Protein AF-A0A7W5XNH1-F1 (afdb_monomer_lite)

Foldseek 3Di:
DQVVVQVVHKDALVRSCVVPVPDDSVRSVVVLVVCVVVQQWDFDDDPPTTIIHGHPQFPPCAVVVVVVVPAPTPVRVVVVVVVVVVVVVVVVVVVVVVVVCVVPVDDDDDDDPVVVVVVVVD

Structure (mmCIF, N/CA/C/O backbone):
data_AF-A0A7W5XNH1-F1
#
_entry.id   AF-A0A7W5XNH1-F1
#
loop_
_atom_site.group_PDB
_atom_site.id
_atom_site.type_symbol
_atom_site.label_atom_id
_atom_site.label_alt_id
_atom_site.label_comp_id
_atom_site.label_asym_id
_atom_site.label_entity_id
_atom_site.label_seq_id
_atom_site.pdbx_PDB_ins_code
_atom_site.Cartn_x
_atom_site.Cartn_y
_atom_site.Cartn_z
_atom_site.occupancy
_atom_site.B_iso_or_equiv
_atom_site.auth_seq_id
_atom_site.auth_comp_id
_atom_site.auth_asym_id
_atom_site.auth_atom_id
_atom_site.pdbx_PDB_model_num
ATOM 1 N N . MET A 1 1 ? 2.381 -4.149 5.461 1.00 60.72 1 MET A N 1
ATOM 2 C CA . MET A 1 1 ? 1.172 -3.350 5.167 1.00 60.72 1 MET A CA 1
ATOM 3 C C . MET A 1 1 ? 0.536 -2.843 6.456 1.00 60.72 1 MET A C 1
ATOM 5 O O . MET A 1 1 ? 0.616 -3.530 7.469 1.00 60.72 1 MET A O 1
ATOM 9 N N . ILE A 1 2 ? -0.031 -1.631 6.419 1.00 64.81 2 ILE A N 1
ATOM 10 C CA . ILE A 1 2 ? -0.471 -0.826 7.584 1.00 64.81 2 ILE A CA 1
ATOM 11 C C . ILE A 1 2 ? -1.692 -1.457 8.264 1.00 64.81 2 ILE A C 1
ATOM 13 O O . ILE A 1 2 ? -1.749 -1.545 9.488 1.00 64.81 2 ILE A O 1
ATOM 17 N N . LEU A 1 3 ? -2.622 -1.983 7.465 1.00 61.69 3 LEU A N 1
ATOM 18 C CA . LEU A 1 3 ? -3.911 -2.509 7.918 1.00 61.69 3 LEU A CA 1
ATOM 19 C C . LEU A 1 3 ? -3.784 -3.782 8.762 1.00 61.69 3 LEU A C 1
ATOM 21 O O . LEU A 1 3 ? -4.451 -3.901 9.785 1.00 61.69 3 LEU A O 1
ATOM 25 N N . ARG A 1 4 ? -2.857 -4.690 8.421 1.00 64.62 4 ARG A N 1
ATOM 26 C CA . ARG A 1 4 ? -2.545 -5.872 9.253 1.00 64.62 4 ARG A CA 1
ATOM 27 C C . ARG A 1 4 ? -2.069 -5.486 10.660 1.00 64.62 4 ARG A C 1
ATOM 29 O O . ARG A 1 4 ? -2.284 -6.225 11.614 1.00 64.62 4 ARG A O 1
ATOM 36 N N . GLY A 1 5 ? -1.409 -4.337 10.803 1.00 64.69 5 GLY A N 1
ATOM 37 C CA . GLY A 1 5 ? -1.010 -3.824 12.114 1.00 64.69 5 GLY A CA 1
ATOM 38 C C . GLY A 1 5 ? -2.204 -3.376 12.960 1.00 64.69 5 GLY A C 1
ATOM 39 O O . GLY A 1 5 ? -2.163 -3.520 14.181 1.00 64.69 5 GLY A O 1
ATOM 40 N N . LEU A 1 6 ? -3.260 -2.881 12.307 1.00 72.75 6 LEU A N 1
ATOM 41 C CA . LEU A 1 6 ? -4.462 -2.328 12.933 1.00 72.75 6 LEU A CA 1
ATOM 42 C C . LEU A 1 6 ? -5.519 -3.387 13.275 1.00 72.75 6 LEU A C 1
ATOM 44 O O . LEU A 1 6 ? -6.322 -3.170 14.176 1.00 72.75 6 LEU A O 1
ATOM 48 N N . THR A 1 7 ? -5.491 -4.565 12.637 1.00 68.25 7 THR A N 1
ATOM 49 C CA . THR A 1 7 ? -6.385 -5.687 12.995 1.00 68.25 7 THR A CA 1
ATOM 50 C C . THR A 1 7 ? -6.128 -6.249 14.395 1.00 68.25 7 THR A C 1
ATOM 52 O O . THR A 1 7 ? -6.991 -6.916 14.950 1.00 68.25 7 THR A O 1
ATOM 55 N N . VAL A 1 8 ? -4.939 -6.005 14.958 1.00 73.19 8 VAL A N 1
ATOM 56 C CA . VAL A 1 8 ? -4.551 -6.436 16.316 1.00 73.19 8 VAL A CA 1
ATOM 57 C C . VAL A 1 8 ? -4.920 -5.375 17.369 1.00 73.19 8 VAL A C 1
ATOM 59 O O . VAL A 1 8 ? -4.831 -5.633 18.565 1.00 73.19 8 VAL A O 1
ATOM 62 N N . GLY A 1 9 ? -5.345 -4.183 16.938 1.00 78.56 9 GLY A N 1
ATOM 63 C CA . GLY A 1 9 ? -5.738 -3.069 17.797 1.00 78.56 9 GLY A CA 1
ATOM 64 C C . GLY A 1 9 ? -5.134 -1.733 17.351 1.00 78.56 9 GLY A C 1
ATOM 65 O O . GLY A 1 9 ? -4.370 -1.693 16.381 1.00 78.56 9 GLY A O 1
ATOM 66 N N . PRO A 1 10 ? -5.450 -0.634 18.059 1.00 86.38 10 PRO A N 1
ATOM 67 C CA . PRO A 1 10 ? -4.958 0.694 17.717 1.00 86.38 10 PRO A CA 1
ATOM 68 C C . PRO A 1 10 ? -3.424 0.758 17.692 1.00 86.38 10 PRO A C 1
ATOM 70 O O . PRO A 1 10 ? -2.750 0.164 18.538 1.00 86.38 10 PRO A O 1
ATOM 73 N N . LYS A 1 11 ? -2.854 1.492 16.730 1.00 90.19 11 LYS A N 1
ATOM 74 C CA . LYS A 1 11 ? -1.400 1.678 16.598 1.00 90.19 11 LYS A CA 1
ATOM 75 C C . LYS A 1 11 ? -1.027 3.138 16.441 1.00 90.19 11 LYS A C 1
ATOM 77 O O . LYS A 1 11 ? -1.669 3.891 15.713 1.00 90.19 11 LYS A O 1
ATOM 82 N N . ARG A 1 12 ? 0.083 3.533 17.060 1.00 91.75 12 ARG A N 1
ATOM 83 C CA . ARG A 1 12 ? 0.711 4.835 16.809 1.00 91.75 12 ARG A CA 1
ATOM 84 C C . ARG A 1 12 ? 1.422 4.829 15.461 1.00 91.75 12 ARG A C 1
ATOM 86 O O . ARG A 1 12 ? 1.909 3.793 15.007 1.00 91.75 12 ARG A O 1
ATOM 93 N N . PHE A 1 13 ? 1.615 6.015 14.886 1.00 87.75 13 PHE A N 1
ATOM 94 C CA . PHE A 1 13 ? 2.374 6.192 13.640 1.00 87.75 13 PHE A CA 1
ATOM 95 C C . PHE A 1 13 ? 3.742 5.488 13.670 1.00 87.75 13 PHE A C 1
ATOM 97 O O . PHE A 1 13 ? 4.108 4.765 12.747 1.00 87.75 13 PHE A O 1
ATOM 104 N N . ASN A 1 14 ? 4.487 5.641 14.768 1.00 86.06 14 ASN A N 1
ATOM 105 C CA . ASN A 1 14 ? 5.810 5.034 14.905 1.00 86.06 14 ASN A CA 1
ATOM 106 C C . ASN A 1 14 ? 5.775 3.504 15.021 1.00 86.06 14 ASN A C 1
ATOM 108 O O . ASN A 1 14 ? 6.738 2.852 14.625 1.00 86.06 14 ASN A O 1
ATOM 112 N N . GLU A 1 15 ? 4.695 2.923 15.544 1.00 86.75 15 GLU A N 1
ATOM 113 C CA . GLU A 1 15 ? 4.520 1.467 15.580 1.00 86.75 15 GLU A CA 1
ATOM 114 C C . GLU A 1 15 ? 4.191 0.927 14.186 1.00 86.75 15 GLU A C 1
ATOM 116 O O . GLU A 1 15 ? 4.779 -0.065 13.760 1.00 86.75 15 GLU A O 1
ATOM 121 N N . LEU A 1 16 ? 3.332 1.632 13.442 1.00 84.12 16 LEU A N 1
ATOM 122 C CA . LEU A 1 16 ? 3.027 1.316 12.044 1.00 84.12 16 LEU A CA 1
ATOM 123 C C . LEU A 1 16 ? 4.281 1.399 11.166 1.00 84.12 16 LEU A C 1
ATOM 125 O O . LEU A 1 16 ? 4.550 0.489 10.387 1.00 84.12 16 LEU A O 1
ATOM 129 N N . ARG A 1 17 ? 5.099 2.441 11.356 1.00 82.12 17 ARG A N 1
ATOM 130 C CA . ARG A 1 17 ? 6.375 2.621 10.650 1.00 82.12 17 ARG A CA 1
ATOM 131 C C . ARG A 1 17 ? 7.363 1.491 10.935 1.00 82.12 17 ARG A C 1
ATOM 133 O O . ARG A 1 17 ? 8.008 0.996 10.019 1.00 82.12 17 ARG A O 1
ATOM 140 N N . LYS A 1 18 ? 7.480 1.060 12.196 1.00 81.38 18 LYS A N 1
ATOM 141 C CA . LYS A 1 18 ? 8.358 -0.063 12.574 1.00 81.38 18 LYS A CA 1
ATOM 142 C C . LYS A 1 18 ? 7.933 -1.379 11.921 1.00 81.38 18 LYS A C 1
ATOM 144 O O . LYS A 1 18 ? 8.794 -2.183 11.587 1.00 81.38 18 LYS A O 1
ATOM 149 N N . GLY A 1 19 ? 6.632 -1.584 11.718 1.00 72.69 19 GLY A N 1
ATOM 150 C CA . GLY A 1 19 ? 6.105 -2.757 11.019 1.00 72.69 19 GLY A CA 1
ATOM 151 C C . GLY A 1 19 ? 6.311 -2.737 9.501 1.00 72.69 19 GLY A C 1
ATOM 152 O O . GLY A 1 19 ? 6.040 -3.745 8.848 1.00 72.69 19 GLY A O 1
ATOM 153 N N . ILE A 1 20 ? 6.744 -1.607 8.925 1.00 72.25 20 ILE A N 1
ATOM 154 C CA . ILE A 1 20 ? 6.919 -1.431 7.477 1.00 72.25 20 ILE A CA 1
ATOM 155 C C . ILE A 1 20 ? 8.126 -0.519 7.182 1.00 72.25 20 ILE A C 1
ATOM 157 O O . ILE A 1 20 ? 7.968 0.596 6.681 1.00 72.25 20 ILE A O 1
ATOM 161 N N . PRO A 1 21 ? 9.353 -0.970 7.490 1.00 68.88 21 PRO A N 1
ATOM 162 C CA . PRO A 1 21 ? 10.545 -0.127 7.406 1.00 68.88 21 PRO A CA 1
ATOM 163 C C . PRO A 1 21 ? 10.914 0.308 5.976 1.00 68.88 21 PRO A C 1
ATOM 165 O O . PRO A 1 21 ? 11.687 1.248 5.825 1.00 68.88 21 PRO A O 1
ATOM 168 N N . SER A 1 22 ? 10.366 -0.335 4.938 1.00 67.81 22 SER A N 1
ATOM 169 C CA . SER A 1 22 ? 10.647 -0.025 3.530 1.00 67.81 22 SER A CA 1
ATOM 170 C C . SER A 1 22 ? 9.834 1.140 2.953 1.00 67.81 22 SER A C 1
ATOM 172 O O . SER A 1 22 ? 10.144 1.595 1.855 1.00 67.81 22 SER A O 1
ATOM 174 N N . ILE A 1 23 ? 8.798 1.628 3.649 1.00 71.62 23 ILE A N 1
ATOM 175 C CA . ILE A 1 23 ? 7.941 2.709 3.141 1.00 71.62 23 ILE A CA 1
ATOM 176 C C . ILE A 1 23 ? 8.398 4.062 3.713 1.00 71.62 23 ILE A C 1
ATOM 178 O O . ILE A 1 23 ? 8.444 4.221 4.937 1.00 71.62 23 ILE A O 1
ATOM 182 N N . PRO A 1 24 ? 8.682 5.066 2.859 1.00 76.81 24 PRO A N 1
ATOM 183 C CA . PRO A 1 24 ? 8.971 6.428 3.298 1.00 76.81 24 PRO A CA 1
ATOM 184 C C . PRO A 1 24 ? 7.838 7.031 4.146 1.00 76.81 24 PRO A C 1
ATOM 186 O O . PRO A 1 24 ? 6.654 6.845 3.858 1.00 76.81 24 PRO A O 1
ATOM 189 N N . SER A 1 25 ? 8.184 7.796 5.187 1.00 77.69 25 SER A N 1
ATOM 190 C CA . SER A 1 25 ? 7.210 8.335 6.154 1.00 77.69 25 SER A CA 1
ATOM 191 C C . SER A 1 25 ? 6.103 9.183 5.517 1.00 77.69 25 SER A C 1
ATOM 193 O O . SER A 1 25 ? 4.968 9.138 5.976 1.00 77.69 25 SER A O 1
ATOM 195 N N . ASN A 1 26 ? 6.404 9.928 4.451 1.00 74.50 26 ASN A N 1
ATOM 196 C CA . ASN A 1 26 ? 5.420 10.718 3.703 1.00 74.50 26 ASN A CA 1
ATOM 197 C C . ASN A 1 26 ? 4.367 9.839 3.006 1.00 74.50 26 ASN A C 1
ATOM 199 O O . ASN A 1 26 ? 3.192 10.189 3.000 1.00 74.50 26 ASN A O 1
ATOM 203 N N . ILE A 1 27 ? 4.758 8.674 2.487 1.00 79.00 27 ILE A N 1
ATOM 204 C CA . ILE A 1 27 ? 3.838 7.703 1.887 1.00 79.00 27 ILE A CA 1
ATOM 205 C C . ILE A 1 27 ? 2.946 7.074 2.961 1.00 79.00 27 ILE A C 1
ATOM 207 O O . ILE A 1 27 ? 1.749 6.917 2.738 1.00 79.00 27 ILE A O 1
ATOM 211 N N . LEU A 1 28 ? 3.495 6.761 4.140 1.00 80.44 28 LEU A N 1
ATOM 212 C CA . LEU A 1 28 ? 2.705 6.274 5.276 1.00 80.44 28 LEU A CA 1
ATOM 213 C C . LEU A 1 28 ? 1.673 7.318 5.735 1.00 80.44 28 LEU A C 1
ATOM 215 O O . LEU A 1 28 ? 0.519 6.969 5.965 1.00 80.44 28 LEU A O 1
ATOM 219 N N . THR A 1 29 ? 2.064 8.590 5.823 1.00 83.94 29 THR A N 1
ATOM 220 C CA . THR A 1 29 ? 1.149 9.691 6.158 1.00 83.94 29 THR A CA 1
ATOM 221 C C . THR A 1 29 ? 0.052 9.858 5.111 1.00 83.94 29 THR A C 1
ATOM 223 O O . THR A 1 29 ? -1.119 9.903 5.478 1.00 83.94 29 THR A O 1
ATOM 226 N N . ASN A 1 30 ? 0.406 9.895 3.822 1.00 76.75 30 ASN A N 1
ATOM 227 C CA . ASN A 1 30 ? -0.573 10.030 2.739 1.00 76.75 30 ASN A CA 1
ATOM 228 C C . ASN A 1 30 ? -1.576 8.876 2.758 1.00 76.75 30 ASN A C 1
ATOM 230 O O . ASN A 1 30 ? -2.777 9.117 2.748 1.00 76.75 30 ASN A O 1
ATOM 234 N N . ARG A 1 31 ? -1.089 7.639 2.910 1.00 77.88 31 ARG A N 1
ATOM 235 C CA . ARG A 1 31 ? -1.941 6.448 2.996 1.00 77.88 31 ARG A CA 1
ATOM 236 C C . ARG A 1 31 ? -2.860 6.451 4.208 1.00 77.88 31 ARG A C 1
ATOM 238 O O . ARG A 1 31 ? -4.006 6.041 4.088 1.00 77.88 31 ARG A O 1
ATOM 245 N N . LEU A 1 32 ? -2.383 6.888 5.373 1.00 83.06 32 LEU A N 1
ATOM 246 C CA . LEU A 1 32 ? -3.246 7.029 6.547 1.00 83.06 32 LEU A CA 1
ATOM 247 C C . LEU A 1 32 ? -4.332 8.083 6.309 1.00 83.06 32 LEU A C 1
ATOM 249 O O . LEU A 1 32 ? -5.476 7.839 6.669 1.00 83.06 32 LEU A O 1
ATOM 253 N N . GLY A 1 33 ? -4.004 9.189 5.636 1.00 80.06 33 GLY A N 1
ATOM 254 C CA . GLY A 1 33 ? -4.985 10.200 5.238 1.00 80.06 33 GLY A CA 1
ATOM 255 C C . GLY A 1 33 ? -5.980 9.711 4.178 1.00 80.06 33 GLY A C 1
ATOM 256 O O . GLY A 1 33 ? -7.152 10.066 4.240 1.00 80.06 33 GLY A O 1
ATOM 257 N N . ASP A 1 34 ? -5.545 8.881 3.225 1.00 73.94 34 ASP A N 1
ATOM 258 C CA . ASP A 1 34 ? -6.435 8.219 2.261 1.00 73.94 34 ASP A CA 1
ATOM 259 C C . ASP A 1 34 ? -7.422 7.284 2.967 1.00 73.94 34 ASP A C 1
ATOM 261 O O . ASP A 1 34 ? -8.617 7.323 2.686 1.00 73.94 34 ASP A O 1
ATOM 265 N N . LEU A 1 35 ? -6.933 6.480 3.914 1.00 76.94 35 LEU A N 1
ATOM 266 C CA . LEU A 1 35 ? -7.751 5.543 4.686 1.00 76.94 35 LEU A CA 1
ATOM 267 C C . LEU A 1 35 ? -8.697 6.244 5.671 1.00 76.94 35 LEU A C 1
ATOM 269 O O . LEU A 1 35 ? -9.790 5.740 5.909 1.00 76.94 35 LEU A O 1
ATOM 273 N N . GLU A 1 36 ? -8.296 7.389 6.225 1.00 81.50 36 GLU A N 1
ATOM 274 C CA . GLU A 1 36 ? -9.150 8.238 7.065 1.00 81.50 36 GLU A CA 1
ATOM 275 C C . GLU A 1 36 ? -10.254 8.906 6.238 1.00 81.50 36 GLU A C 1
ATOM 277 O O . GLU A 1 36 ? -11.421 8.840 6.610 1.00 81.50 36 GLU A O 1
ATOM 282 N N . ARG A 1 37 ? -9.923 9.459 5.061 1.00 74.62 37 ARG A N 1
ATOM 283 C CA . ARG A 1 37 ? -10.918 10.008 4.120 1.00 74.62 37 ARG A CA 1
ATOM 284 C C . ARG A 1 37 ? -11.898 8.967 3.593 1.00 74.62 37 ARG A C 1
ATOM 286 O O . ARG A 1 37 ? -13.030 9.313 3.286 1.00 74.62 37 ARG A O 1
ATOM 293 N N . ALA A 1 38 ? -11.448 7.726 3.440 1.00 70.00 38 ALA A N 1
ATOM 294 C CA . ALA A 1 38 ? -12.291 6.607 3.040 1.00 70.00 38 ALA A CA 1
ATOM 295 C C . ALA A 1 38 ? -13.096 6.015 4.211 1.00 70.00 38 ALA A C 1
ATOM 297 O O . ALA A 1 38 ? -13.736 4.985 4.027 1.00 70.00 38 ALA A O 1
ATOM 298 N N . GLU A 1 39 ? -13.015 6.613 5.405 1.00 75.50 39 GLU A N 1
ATOM 299 C CA . GLU A 1 39 ? -13.683 6.154 6.626 1.00 75.50 39 GLU A CA 1
ATOM 300 C C . GLU A 1 39 ? -13.338 4.705 7.005 1.00 75.50 39 GLU A C 1
ATOM 302 O O . GLU A 1 39 ? -14.097 4.041 7.697 1.00 75.50 39 GLU A O 1
ATOM 307 N N . VAL A 1 40 ? -12.177 4.191 6.582 1.00 76.94 40 VAL A N 1
ATOM 308 C CA . VAL A 1 40 ? -11.681 2.836 6.903 1.00 76.94 40 VAL A CA 1
ATOM 309 C C . VAL A 1 40 ? -10.873 2.835 8.202 1.00 76.94 40 VAL A C 1
ATOM 311 O O . VAL A 1 40 ? -10.827 1.841 8.932 1.00 76.94 40 VAL A O 1
ATOM 314 N N . VAL A 1 41 ? -10.184 3.942 8.480 1.00 82.75 41 VAL A N 1
ATOM 315 C CA . VAL A 1 41 ? -9.354 4.131 9.669 1.00 82.75 41 VAL A CA 1
ATOM 316 C C . VAL A 1 41 ? -9.793 5.395 10.383 1.00 82.75 41 VAL A C 1
ATOM 318 O O . VAL A 1 41 ? -9.885 6.455 9.782 1.00 82.75 41 VAL A O 1
ATOM 321 N N . GLU A 1 42 ? -9.977 5.301 11.690 1.00 87.31 42 GLU A N 1
ATOM 322 C CA . GLU A 1 42 ? -10.182 6.457 12.548 1.00 87.31 42 GLU A CA 1
ATOM 323 C C . GLU A 1 42 ? -8.873 6.876 13.205 1.00 87.31 42 GLU A C 1
ATOM 325 O O . GLU A 1 42 ? -8.133 6.066 13.783 1.00 87.31 42 GLU A O 1
ATOM 330 N N . ARG A 1 43 ? -8.612 8.181 13.159 1.00 91.44 43 ARG A N 1
ATOM 331 C CA . ARG A 1 43 ? -7.567 8.826 13.941 1.00 91.44 43 ARG A CA 1
ATOM 332 C C . ARG A 1 43 ? -8.152 9.263 15.281 1.00 91.44 43 ARG A C 1
ATOM 334 O O . ARG A 1 43 ? -8.968 10.176 15.348 1.00 91.44 43 ARG A O 1
ATOM 341 N N . ALA A 1 44 ? -7.687 8.649 16.362 1.00 88.75 44 ALA A N 1
ATOM 342 C CA . ALA A 1 44 ? -8.136 8.946 17.717 1.00 88.75 44 ALA A CA 1
ATOM 343 C C . ALA A 1 44 ? -6.993 9.469 18.594 1.00 88.75 44 ALA A C 1
ATOM 345 O O . ALA A 1 44 ? -5.810 9.215 18.349 1.00 88.75 44 ALA A O 1
ATOM 346 N N . VAL A 1 45 ? -7.354 10.202 19.645 1.00 91.12 45 VAL A N 1
ATOM 347 C CA . VAL A 1 45 ? -6.410 10.679 20.658 1.00 91.12 45 VAL A CA 1
ATOM 348 C C . VAL A 1 45 ? -6.595 9.853 21.926 1.00 91.12 45 VAL A C 1
ATOM 350 O O . VAL A 1 45 ? -7.658 9.872 22.539 1.00 91.12 45 VAL A O 1
ATOM 353 N N . GLU A 1 46 ? -5.547 9.138 22.329 1.00 88.94 46 GLU A N 1
ATOM 354 C CA . GLU A 1 46 ? -5.496 8.363 23.569 1.00 88.94 46 GLU A CA 1
ATOM 355 C C . GLU A 1 46 ? -4.472 8.987 24.525 1.00 88.94 46 GLU A C 1
ATOM 357 O O . GLU A 1 46 ? -3.246 8.872 24.371 1.00 88.94 46 GLU A O 1
ATOM 362 N N . GLY A 1 47 ? -4.995 9.711 25.518 1.00 88.75 47 GLY A N 1
ATOM 363 C CA . GLY A 1 47 ? -4.200 10.524 26.433 1.00 88.75 47 GLY A CA 1
ATOM 364 C C . GLY A 1 47 ? -3.468 11.641 25.686 1.00 88.75 47 GLY A C 1
ATOM 365 O O . GLY A 1 47 ? -4.084 12.582 25.202 1.00 88.75 47 GLY A O 1
ATOM 366 N N . ARG A 1 48 ? -2.136 11.535 25.589 1.00 87.50 48 ARG A N 1
ATOM 367 C CA . ARG A 1 48 ? -1.275 12.480 24.846 1.00 87.50 48 ARG A CA 1
ATOM 368 C C . ARG A 1 48 ? -0.864 11.983 23.458 1.00 87.50 48 ARG A C 1
ATOM 370 O O . ARG A 1 48 ? -0.072 12.639 22.790 1.00 87.50 48 ARG A O 1
ATOM 377 N N . ASN A 1 49 ? -1.328 10.806 23.043 1.00 87.50 49 ASN A N 1
ATOM 378 C CA . ASN A 1 49 ? -0.835 10.142 21.841 1.00 87.50 49 ASN A CA 1
ATOM 379 C C . ASN A 1 49 ? -1.926 10.047 20.781 1.00 87.50 49 ASN A C 1
ATOM 381 O O . ASN A 1 49 ? -3.076 9.758 21.094 1.00 87.50 49 ASN A O 1
ATOM 385 N N . VAL A 1 50 ? -1.539 10.228 19.520 1.00 90.50 50 VAL A N 1
ATOM 386 C CA . VAL A 1 50 ? -2.402 9.926 18.375 1.00 90.50 50 VAL A CA 1
ATOM 387 C C . VAL A 1 50 ? -2.255 8.448 18.031 1.00 90.50 50 VAL A C 1
ATOM 389 O O . VAL A 1 50 ? -1.136 7.957 17.837 1.00 90.50 50 VAL A O 1
ATOM 392 N N . VAL A 1 51 ? -3.384 7.756 17.941 1.00 92.19 51 VAL A N 1
ATOM 393 C CA . VAL A 1 51 ? -3.480 6.366 17.502 1.00 92.19 51 VAL A CA 1
ATOM 394 C C . VAL A 1 51 ? -4.399 6.269 16.292 1.00 92.19 51 VAL A C 1
ATOM 396 O O . VAL A 1 51 ? -5.323 7.061 16.125 1.00 92.19 51 V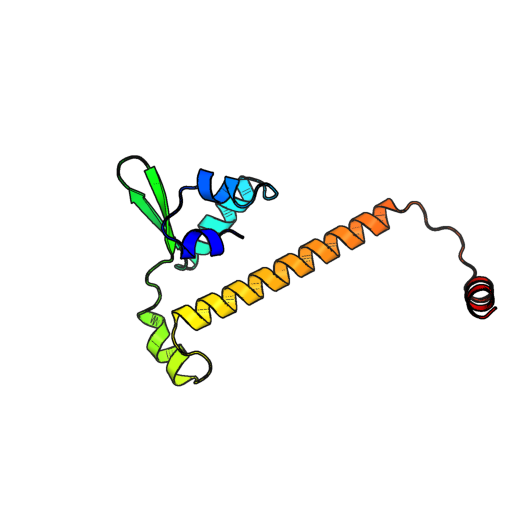AL A O 1
ATOM 399 N N . TYR A 1 52 ? -4.136 5.281 15.454 1.00 90.56 52 TYR A N 1
ATOM 400 C CA . TYR A 1 52 ? -4.978 4.910 14.328 1.00 90.56 52 TYR A CA 1
ATOM 401 C C . TYR A 1 52 ? -5.636 3.580 14.662 1.00 90.56 52 TYR A C 1
ATOM 403 O O . TYR A 1 52 ? -4.967 2.690 15.191 1.00 90.56 52 TYR A O 1
ATOM 411 N N . ARG A 1 53 ? -6.927 3.443 14.379 1.00 87.69 53 ARG A N 1
ATOM 412 C CA . ARG A 1 53 ? -7.710 2.219 14.590 1.00 87.69 53 ARG A CA 1
ATOM 413 C C . ARG A 1 53 ? -8.584 1.968 13.367 1.00 87.69 53 ARG A C 1
ATOM 415 O O . ARG A 1 53 ? -8.896 2.908 12.650 1.00 87.69 53 ARG A O 1
ATOM 422 N N . LEU A 1 54 ? -8.952 0.718 13.106 1.00 82.00 54 LEU A N 1
ATOM 423 C CA . LEU A 1 54 ? -9.988 0.452 12.104 1.00 82.00 54 LEU A CA 1
ATOM 424 C C . LEU A 1 54 ? -11.300 1.080 12.584 1.00 82.00 54 LEU A C 1
ATOM 426 O O . LEU A 1 54 ? -11.609 0.973 13.771 1.00 82.00 54 LEU A O 1
ATOM 430 N N . SER A 1 55 ? -12.006 1.756 11.685 1.00 75.12 55 SER A N 1
ATOM 431 C CA . SER A 1 55 ? -13.306 2.357 11.975 1.00 75.12 55 SER A CA 1
ATOM 432 C C . SER A 1 55 ? -14.391 1.290 12.144 1.00 75.12 55 SER A C 1
ATOM 434 O O . SER A 1 55 ? -14.276 0.159 11.649 1.00 75.12 55 SER A O 1
ATOM 436 N N . ASP A 1 56 ? -15.493 1.681 12.779 1.00 69.44 56 ASP A N 1
ATOM 437 C CA . ASP A 1 56 ? -16.706 0.870 12.903 1.00 69.44 56 ASP A CA 1
ATOM 438 C C . ASP A 1 56 ? -17.616 0.970 11.662 1.00 69.44 56 ASP A C 1
ATOM 440 O O . ASP A 1 56 ? -18.827 0.793 11.776 1.00 69.44 56 ASP A O 1
ATOM 444 N N . TYR A 1 57 ? -17.042 1.155 10.459 1.00 60.75 57 TYR A N 1
ATOM 445 C CA . TYR A 1 57 ? -17.688 1.254 9.122 1.00 60.75 57 TYR A CA 1
ATOM 446 C C . TYR A 1 57 ? -18.594 0.054 8.721 1.00 60.75 57 TYR A C 1
ATOM 448 O O . TYR A 1 57 ? -19.011 -0.144 7.582 1.00 60.75 57 TYR A O 1
ATOM 456 N N . ARG A 1 58 ? -18.900 -0.798 9.694 1.00 51.59 58 ARG A N 1
ATOM 457 C CA . ARG A 1 58 ? -19.762 -1.966 9.682 1.00 51.59 58 ARG A CA 1
ATOM 458 C C . ARG A 1 58 ? -21.253 -1.625 9.536 1.00 51.59 58 ARG A C 1
ATOM 460 O O . ARG A 1 58 ? -21.941 -2.392 8.876 1.00 51.59 58 ARG A O 1
ATOM 467 N N . GLN A 1 59 ? -21.750 -0.522 10.105 1.00 51.41 59 GLN A N 1
ATOM 468 C CA . GLN A 1 59 ? -23.205 -0.302 10.227 1.00 51.41 59 GLN A CA 1
ATOM 469 C C . GLN A 1 59 ? -23.904 0.160 8.935 1.00 51.41 59 GLN A C 1
ATOM 471 O O . GLN A 1 59 ? -25.038 -0.248 8.699 1.00 51.41 59 GLN A O 1
ATOM 476 N N . ASP A 1 60 ? -23.232 0.912 8.058 1.00 54.34 60 ASP A N 1
ATOM 477 C CA . ASP A 1 60 ? -23.889 1.495 6.871 1.00 54.34 60 ASP A CA 1
ATOM 478 C C . ASP A 1 60 ? -23.782 0.627 5.603 1.00 54.34 60 ASP A C 1
ATOM 480 O O . ASP A 1 60 ? -24.563 0.770 4.663 1.00 54.34 60 ASP A O 1
ATOM 484 N N . LEU A 1 61 ? -22.843 -0.322 5.572 1.00 54.28 61 LEU A N 1
ATOM 485 C CA . LEU A 1 61 ? -22.625 -1.229 4.435 1.00 54.28 61 LEU A CA 1
ATOM 486 C C . LEU A 1 61 ? -23.293 -2.599 4.596 1.00 54.28 61 LEU A C 1
ATOM 488 O O . LEU A 1 61 ? -23.420 -3.333 3.614 1.00 54.28 61 LEU A O 1
ATOM 492 N N . GLU A 1 62 ? -23.666 -2.984 5.820 1.00 53.28 62 GLU A N 1
ATOM 493 C CA . GLU A 1 62 ? -24.214 -4.313 6.113 1.00 53.28 62 GLU A CA 1
ATOM 494 C C . GLU A 1 62 ? -25.431 -4.671 5.247 1.00 53.28 62 GLU A C 1
ATOM 496 O O . GLU A 1 62 ? -25.412 -5.762 4.672 1.00 53.28 62 GLU A O 1
ATOM 501 N N . PRO A 1 63 ? -26.420 -3.779 5.039 1.00 55.12 63 PRO A N 1
ATOM 502 C CA . PRO A 1 63 ? -27.556 -4.085 4.173 1.00 55.12 63 PRO A CA 1
ATOM 503 C C . PRO A 1 63 ? -27.113 -4.358 2.729 1.00 55.12 63 PRO A C 1
ATOM 505 O O . PRO A 1 63 ? -27.468 -5.372 2.140 1.00 55.12 63 PRO A O 1
ATOM 508 N N . PHE A 1 64 ? -26.244 -3.507 2.181 1.00 53.06 64 PHE A N 1
ATOM 509 C CA . PHE A 1 64 ? -25.884 -3.524 0.760 1.00 53.06 64 PHE A CA 1
ATOM 510 C C . PHE A 1 64 ? -25.022 -4.732 0.364 1.00 53.06 64 PHE A C 1
ATOM 512 O O . PHE A 1 64 ? -25.127 -5.278 -0.734 1.00 53.06 64 PHE A O 1
ATOM 519 N N . VAL A 1 65 ? -24.135 -5.151 1.266 1.00 56.53 65 VAL A N 1
ATOM 520 C CA . VAL A 1 65 ? -23.147 -6.203 1.011 1.00 56.53 65 VAL A CA 1
ATOM 521 C C . VAL A 1 65 ? -23.729 -7.599 1.256 1.00 56.53 65 VAL A C 1
ATOM 523 O O . VAL A 1 65 ? -23.416 -8.532 0.509 1.00 56.53 65 VAL A O 1
ATOM 526 N N . VAL A 1 66 ? -24.579 -7.737 2.280 1.00 56.84 66 VAL A N 1
ATOM 527 C CA . VAL A 1 66 ? -25.273 -8.993 2.602 1.00 56.84 66 VAL A CA 1
ATOM 528 C C . VAL A 1 66 ? -26.363 -9.283 1.569 1.00 56.84 66 VAL A C 1
ATOM 530 O O . VAL A 1 66 ? -26.486 -10.424 1.127 1.00 56.84 66 VAL A O 1
ATOM 533 N N . GLU A 1 67 ? -27.089 -8.263 1.104 1.00 54.66 67 GLU A N 1
ATOM 534 C CA . GLU A 1 67 ? -28.142 -8.414 0.091 1.00 54.66 67 GLU A CA 1
ATOM 535 C C . GLU A 1 67 ? -27.590 -8.807 -1.291 1.00 54.66 67 GLU A C 1
ATOM 537 O O . GLU A 1 67 ? -28.232 -9.538 -2.043 1.00 54.66 67 GLU A O 1
ATOM 542 N N . ALA A 1 68 ? -26.336 -8.449 -1.590 1.00 58.19 68 ALA A N 1
ATOM 543 C CA . ALA A 1 68 ? -25.620 -8.916 -2.778 1.00 58.19 68 ALA A CA 1
ATOM 544 C C . ALA A 1 68 ? -25.078 -10.362 -2.665 1.00 58.19 68 ALA A C 1
ATOM 546 O O . ALA A 1 68 ? -24.471 -10.861 -3.617 1.00 58.19 68 ALA A O 1
ATOM 547 N N . GLY A 1 69 ? -25.226 -11.027 -1.508 1.00 58.94 69 GLY A N 1
ATOM 548 C CA . GLY A 1 69 ? -24.866 -12.435 -1.269 1.00 58.94 69 GLY A CA 1
ATOM 549 C C . GLY A 1 69 ? -23.377 -12.788 -1.403 1.00 58.94 69 GLY A C 1
ATOM 550 O O . GLY A 1 69 ? -23.000 -13.955 -1.300 1.00 58.94 69 GLY A O 1
ATOM 551 N N . ARG A 1 70 ? -22.511 -11.800 -1.657 1.00 61.41 70 ARG A N 1
ATOM 552 C CA . ARG A 1 70 ? -21.108 -12.009 -2.048 1.00 61.41 70 ARG A CA 1
ATOM 553 C C . ARG A 1 70 ? -20.144 -12.013 -0.863 1.00 61.41 70 ARG A C 1
ATOM 555 O O . ARG A 1 70 ? -19.084 -12.628 -0.947 1.00 61.41 70 ARG A O 1
ATOM 562 N N . TYR A 1 71 ? -20.508 -11.351 0.235 1.00 64.88 71 TYR A N 1
ATOM 563 C CA . TYR A 1 71 ? -19.693 -11.271 1.446 1.00 64.88 71 TYR A CA 1
ATOM 564 C C . TYR A 1 71 ? -20.570 -11.362 2.700 1.00 64.88 71 TYR A C 1
ATOM 566 O O . TYR A 1 71 ? -21.736 -10.982 2.691 1.00 64.88 71 TYR A O 1
ATOM 574 N N . ARG A 1 72 ? -20.000 -11.891 3.789 1.00 63.22 72 ARG A N 1
ATOM 575 C CA . ARG A 1 72 ? -20.728 -12.237 5.025 1.00 63.22 72 ARG A CA 1
ATOM 576 C C . ARG A 1 72 ? -21.028 -11.030 5.924 1.00 63.22 72 ARG A C 1
ATOM 578 O O . ARG A 1 72 ? -21.814 -11.150 6.854 1.00 63.22 72 ARG A O 1
ATOM 585 N N . SER A 1 73 ? -20.360 -9.905 5.674 1.00 63.56 73 SER A N 1
ATOM 586 C CA . SER A 1 73 ? -20.513 -8.636 6.387 1.00 63.56 73 SER A CA 1
ATOM 587 C C . SER A 1 73 ? -19.864 -7.495 5.595 1.00 63.56 73 SER A C 1
ATOM 589 O O . SER A 1 73 ? -18.999 -7.732 4.743 1.00 63.56 73 SER A O 1
ATOM 591 N N . ALA A 1 74 ? -20.208 -6.253 5.938 1.00 62.66 74 ALA A N 1
ATOM 592 C CA . ALA A 1 74 ? -19.526 -5.050 5.459 1.00 62.66 74 ALA A CA 1
ATOM 593 C C . ALA A 1 74 ? -18.007 -5.101 5.686 1.00 62.66 74 ALA A C 1
ATOM 595 O O . ALA A 1 74 ? -17.215 -4.879 4.770 1.00 62.66 74 ALA A O 1
ATOM 596 N N . SER A 1 75 ? -17.586 -5.470 6.901 1.00 61.75 75 SER A N 1
ATOM 597 C CA . SER A 1 75 ? -16.168 -5.572 7.251 1.00 61.75 75 SER A CA 1
ATOM 598 C C . SER A 1 75 ? -15.422 -6.620 6.419 1.00 61.75 75 SER A C 1
ATOM 600 O O . SER A 1 75 ? -14.231 -6.450 6.158 1.00 61.75 75 SER A O 1
ATOM 602 N N . ASP A 1 76 ? -16.087 -7.694 5.985 1.00 62.41 76 ASP A N 1
ATOM 603 C CA . ASP A 1 76 ? -15.479 -8.682 5.088 1.00 62.41 76 ASP A CA 1
ATOM 604 C C . ASP A 1 76 ? -15.298 -8.144 3.669 1.00 62.41 76 ASP A C 1
ATOM 606 O O . ASP A 1 76 ? -14.245 -8.377 3.074 1.00 62.41 76 ASP A O 1
ATOM 610 N N . ALA A 1 77 ? -16.261 -7.377 3.150 1.00 67.00 77 ALA A N 1
ATOM 611 C CA . ALA A 1 77 ? -16.119 -6.721 1.851 1.00 67.00 77 ALA A CA 1
ATOM 612 C C . ALA A 1 77 ? -15.006 -5.667 1.859 1.00 67.00 77 ALA A C 1
ATOM 614 O O . ALA A 1 77 ? -14.194 -5.626 0.939 1.00 67.00 77 ALA A O 1
ATOM 615 N N . VAL A 1 78 ? -14.902 -4.877 2.930 1.00 69.31 78 VAL A N 1
ATOM 616 C CA . VAL A 1 78 ? -13.826 -3.890 3.108 1.00 69.31 78 VAL A CA 1
ATOM 617 C C . VAL A 1 78 ? -12.466 -4.580 3.159 1.00 69.31 78 VAL A C 1
ATOM 619 O O . VAL A 1 78 ? -11.550 -4.197 2.438 1.00 69.31 78 VAL A O 1
ATOM 622 N N . ARG A 1 79 ? -12.328 -5.659 3.941 1.00 67.06 79 ARG A N 1
ATOM 623 C CA . ARG A 1 79 ? -11.090 -6.454 3.975 1.00 67.06 79 ARG A CA 1
ATOM 624 C C . ARG A 1 79 ? -10.739 -7.052 2.611 1.00 67.06 79 ARG A C 1
ATOM 626 O O . ARG A 1 79 ? -9.561 -7.081 2.261 1.00 67.06 79 ARG A O 1
ATOM 633 N N . ALA A 1 80 ? -11.726 -7.527 1.852 1.00 66.75 80 ALA A N 1
ATOM 634 C CA . ALA A 1 80 ? -11.514 -8.055 0.506 1.00 66.75 80 ALA A CA 1
ATOM 635 C C . ALA A 1 80 ? -11.075 -6.958 -0.480 1.00 66.75 80 ALA A C 1
ATOM 637 O O . ALA A 1 80 ? -10.114 -7.160 -1.220 1.00 66.75 80 ALA A O 1
ATOM 638 N N . GLY A 1 81 ? -11.716 -5.786 -0.442 1.00 68.75 81 GLY A N 1
ATOM 639 C CA . GLY A 1 81 ? -11.351 -4.633 -1.268 1.00 68.75 81 GLY A CA 1
ATOM 640 C C . GLY A 1 81 ? -9.944 -4.119 -0.964 1.00 68.75 81 GLY A C 1
ATOM 641 O O . GLY A 1 81 ? -9.150 -3.907 -1.876 1.00 68.75 81 GLY A O 1
ATOM 642 N N . LEU A 1 82 ? -9.590 -4.010 0.318 1.00 71.25 82 LEU A N 1
ATOM 643 C CA . LEU A 1 82 ? -8.244 -3.613 0.733 1.00 71.25 82 LEU A CA 1
ATOM 644 C C . LEU A 1 82 ? -7.191 -4.640 0.305 1.00 71.25 82 LEU A C 1
ATOM 646 O O . LEU A 1 82 ? -6.132 -4.247 -0.169 1.00 71.25 82 LEU A O 1
ATOM 650 N N . ARG A 1 83 ? -7.486 -5.943 0.392 1.00 72.69 83 ARG A N 1
ATOM 651 C CA . ARG A 1 83 ? -6.582 -6.992 -0.106 1.00 72.69 83 ARG A CA 1
ATOM 652 C C . ARG A 1 83 ? -6.339 -6.875 -1.612 1.00 72.69 83 ARG A C 1
ATOM 654 O O . ARG A 1 83 ? -5.205 -7.039 -2.048 1.00 72.69 83 ARG A O 1
ATOM 661 N N . LEU A 1 84 ? -7.378 -6.581 -2.393 1.00 73.38 84 LEU A N 1
ATOM 662 C CA . LEU A 1 84 ? -7.250 -6.392 -3.839 1.00 73.38 84 LEU A CA 1
ATOM 663 C C . LEU A 1 84 ? -6.370 -5.179 -4.171 1.00 73.38 84 LEU A C 1
ATOM 665 O O . LEU A 1 84 ? -5.493 -5.271 -5.027 1.00 73.38 84 LEU A O 1
ATOM 669 N N . LEU A 1 85 ? -6.569 -4.060 -3.466 1.00 73.50 85 LEU A N 1
ATOM 670 C CA . LEU A 1 85 ? -5.723 -2.872 -3.614 1.00 73.50 85 LEU A CA 1
ATOM 671 C C . LEU A 1 85 ? -4.266 -3.170 -3.234 1.00 73.50 85 LEU A C 1
ATOM 673 O O . LEU A 1 85 ? -3.351 -2.771 -3.950 1.00 73.50 85 LEU A O 1
ATOM 677 N N . GLU A 1 86 ? -4.040 -3.915 -2.151 1.00 73.94 86 GLU A N 1
ATOM 678 C CA . GLU A 1 86 ? -2.699 -4.348 -1.740 1.00 73.94 86 GLU A CA 1
ATOM 679 C C . GLU A 1 86 ? -2.021 -5.223 -2.808 1.00 73.94 86 GLU A C 1
ATOM 681 O O . GLU A 1 86 ? -0.839 -5.038 -3.101 1.00 73.94 86 GLU A O 1
ATOM 686 N N . GLU A 1 87 ? -2.756 -6.159 -3.410 1.00 76.75 87 GLU A N 1
ATOM 687 C CA . GLU A 1 87 ? -2.241 -7.033 -4.466 1.00 76.75 87 GLU A CA 1
ATOM 688 C C . GLU A 1 87 ? -1.862 -6.242 -5.725 1.00 76.75 87 GLU A C 1
ATOM 690 O O . GLU A 1 87 ? -0.770 -6.428 -6.269 1.00 76.75 87 GLU A O 1
ATOM 695 N N . GLN A 1 88 ? -2.703 -5.290 -6.136 1.00 79.25 88 GLN A N 1
ATOM 696 C CA . GLN A 1 88 ? -2.400 -4.401 -7.259 1.00 79.25 88 GLN A CA 1
ATOM 697 C C . GLN A 1 88 ? -1.176 -3.520 -6.999 1.00 79.25 88 GLN A C 1
ATOM 699 O O . GLN A 1 88 ? -0.340 -3.337 -7.885 1.00 79.25 88 GLN A O 1
ATOM 704 N N . GLU A 1 89 ? -1.029 -2.980 -5.791 1.00 82.69 89 GLU A N 1
ATOM 705 C CA . GLU A 1 89 ? 0.138 -2.172 -5.438 1.00 82.69 89 GLU A CA 1
ATOM 706 C C . GLU A 1 89 ? 1.436 -2.983 -5.446 1.00 82.69 89 GLU A C 1
ATOM 708 O O . GLU A 1 89 ? 2.468 -2.484 -5.906 1.00 82.69 89 GLU A O 1
ATOM 713 N N . LEU A 1 90 ? 1.395 -4.232 -4.972 1.00 80.94 90 LEU A N 1
ATOM 714 C CA . LEU A 1 90 ? 2.535 -5.145 -5.040 1.00 80.94 90 LEU A CA 1
ATOM 715 C C . LEU A 1 90 ? 2.924 -5.425 -6.492 1.00 80.94 90 LEU A C 1
ATOM 717 O O . LEU A 1 90 ? 4.098 -5.266 -6.835 1.00 80.94 90 LEU A O 1
ATOM 721 N N . GLN A 1 91 ? 1.949 -5.753 -7.344 1.00 86.75 91 GLN A N 1
ATOM 722 C CA . GLN A 1 91 ? 2.163 -5.972 -8.778 1.00 86.75 91 GLN A CA 1
ATOM 723 C C . GLN A 1 91 ? 2.761 -4.737 -9.459 1.00 86.75 91 GLN A C 1
ATOM 725 O O . GLN A 1 91 ? 3.752 -4.850 -10.177 1.00 86.75 91 GLN A O 1
ATOM 730 N N . LEU A 1 92 ? 2.223 -3.544 -9.185 1.00 89.81 92 LEU A N 1
ATOM 731 C CA . LEU A 1 92 ? 2.751 -2.289 -9.724 1.00 89.81 92 LEU A CA 1
ATOM 732 C C . LEU A 1 92 ? 4.178 -2.008 -9.251 1.00 89.81 92 LEU A C 1
ATOM 734 O O . LEU A 1 92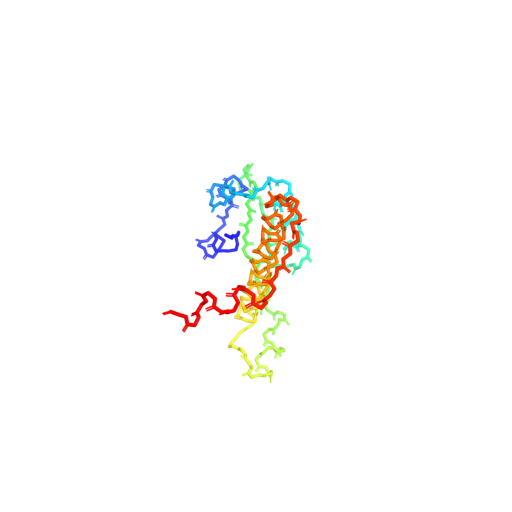 ? 4.998 -1.537 -10.038 1.00 89.81 92 LEU A O 1
ATOM 738 N N . SER A 1 93 ? 4.497 -2.289 -7.985 1.00 88.06 93 SER A N 1
ATOM 739 C CA . SER A 1 93 ? 5.866 -2.129 -7.487 1.00 88.06 93 SER A CA 1
ATOM 740 C C . SER A 1 93 ? 6.835 -3.098 -8.166 1.00 88.06 93 SER A C 1
ATOM 742 O O . SER A 1 93 ? 7.926 -2.685 -8.556 1.00 88.06 93 SER A O 1
ATOM 744 N N . ALA A 1 94 ? 6.418 -4.351 -8.370 1.00 90.44 94 ALA A N 1
ATOM 745 C CA . ALA A 1 94 ? 7.228 -5.378 -9.011 1.00 90.44 94 ALA A CA 1
ATOM 746 C C . ALA A 1 94 ? 7.476 -5.038 -10.485 1.00 90.44 94 ALA A C 1
ATOM 748 O O . ALA A 1 94 ? 8.608 -5.118 -10.953 1.00 90.44 94 ALA A O 1
ATOM 749 N N . LEU A 1 95 ? 6.439 -4.577 -11.189 1.00 94.94 95 LEU A N 1
ATOM 750 C CA . LEU A 1 95 ? 6.548 -4.130 -12.573 1.00 94.94 95 LEU A CA 1
ATOM 751 C C . LEU A 1 95 ? 7.510 -2.946 -12.708 1.00 94.94 95 LEU A C 1
ATOM 753 O O . LEU A 1 95 ? 8.397 -2.966 -13.555 1.00 94.94 95 LEU A O 1
ATOM 757 N N . ARG A 1 96 ? 7.377 -1.932 -11.845 1.00 95.19 96 ARG A N 1
ATOM 758 C CA . ARG A 1 96 ? 8.294 -0.782 -11.835 1.00 95.19 96 ARG A CA 1
ATOM 759 C C . ARG A 1 96 ? 9.734 -1.210 -11.566 1.00 95.19 96 ARG A C 1
ATOM 761 O O . ARG A 1 96 ? 10.635 -0.732 -12.243 1.00 95.19 96 ARG A O 1
ATOM 768 N N . ALA A 1 97 ? 9.950 -2.119 -10.616 1.00 93.62 97 ALA A N 1
ATOM 769 C CA . ALA A 1 97 ? 11.281 -2.642 -10.326 1.00 93.62 97 ALA A CA 1
ATOM 770 C C . ALA A 1 97 ? 11.876 -3.400 -11.524 1.00 93.62 97 ALA A C 1
ATOM 772 O O . ALA A 1 97 ? 13.052 -3.224 -11.826 1.00 93.62 97 ALA A O 1
ATOM 773 N N . ALA A 1 98 ? 11.067 -4.195 -12.231 1.00 96.44 98 ALA A N 1
ATOM 774 C CA . ALA A 1 98 ? 11.501 -4.908 -13.429 1.00 96.44 98 ALA A CA 1
ATOM 775 C C . ALA A 1 98 ? 11.871 -3.953 -14.577 1.00 96.44 98 ALA A C 1
ATOM 777 O O . ALA A 1 98 ? 12.878 -4.173 -15.244 1.00 96.44 98 ALA A O 1
ATOM 778 N N . LEU A 1 99 ? 11.104 -2.875 -14.773 1.00 95.81 99 LEU A N 1
ATOM 779 C CA . LEU A 1 99 ? 11.425 -1.845 -15.766 1.00 95.81 99 LEU A CA 1
ATOM 780 C C . LEU A 1 99 ? 12.746 -1.147 -15.441 1.00 95.81 99 LEU A C 1
ATOM 782 O O . LEU A 1 99 ? 13.615 -1.090 -16.299 1.00 95.81 99 LEU A O 1
ATOM 786 N N . VAL A 1 100 ? 12.945 -0.718 -14.190 1.00 96.44 100 VAL A N 1
ATOM 787 C CA . VAL A 1 100 ? 14.217 -0.117 -13.755 1.00 96.44 100 VAL A CA 1
ATOM 788 C C . VAL A 1 100 ? 15.380 -1.092 -13.941 1.00 96.44 100 VAL A C 1
ATOM 790 O O . VAL A 1 100 ? 16.451 -0.692 -14.389 1.00 96.44 100 VAL A O 1
ATOM 793 N N . ALA A 1 101 ? 15.191 -2.377 -13.626 1.00 95.75 101 ALA A N 1
ATOM 794 C CA . ALA A 1 101 ? 16.216 -3.396 -13.841 1.00 95.75 101 ALA A CA 1
ATOM 795 C C . ALA A 1 101 ? 16.584 -3.540 -15.329 1.00 95.75 101 ALA A C 1
ATOM 797 O O . ALA A 1 101 ? 17.760 -3.679 -15.643 1.00 95.75 101 ALA A O 1
ATOM 798 N N . GLY A 1 102 ? 15.603 -3.460 -16.235 1.00 94.06 102 GLY A N 1
ATOM 799 C CA . GLY A 1 102 ? 15.842 -3.446 -17.681 1.00 94.06 102 GLY A CA 1
ATOM 800 C C . GLY A 1 102 ? 16.500 -2.153 -18.173 1.00 94.06 102 GLY A C 1
ATOM 801 O O . GLY A 1 102 ? 17.448 -2.196 -18.943 1.00 94.06 102 GLY A O 1
ATOM 802 N N . GLU A 1 103 ? 16.070 -0.988 -17.690 1.00 94.12 103 GLU A N 1
ATOM 803 C CA . GLU A 1 103 ? 16.680 0.306 -18.044 1.00 94.12 103 GLU A CA 1
ATOM 804 C C . GLU A 1 103 ? 18.140 0.402 -17.580 1.00 94.12 103 GLU A C 1
ATOM 806 O O . GLU A 1 103 ? 18.971 1.037 -18.224 1.00 94.12 103 GLU A O 1
ATOM 811 N N . THR A 1 104 ? 18.462 -0.247 -16.461 1.00 96.44 104 THR A N 1
ATOM 812 C CA . THR A 1 104 ? 19.813 -0.279 -15.890 1.00 96.44 104 THR A CA 1
ATOM 813 C C . THR A 1 104 ? 20.646 -1.471 -16.366 1.00 96.44 104 THR A C 1
ATOM 815 O O . THR A 1 104 ? 21.802 -1.584 -15.959 1.00 96.44 104 THR A O 1
ATOM 818 N N . SER A 1 105 ? 20.121 -2.337 -17.246 1.00 94.44 105 SER A N 1
ATOM 819 C CA . SER A 1 105 ? 20.843 -3.531 -17.717 1.00 94.44 105 SER A CA 1
ATOM 820 C C . SER A 1 105 ? 21.945 -3.246 -18.742 1.00 94.44 105 SER A C 1
ATOM 822 O O . SER A 1 105 ? 22.616 -4.175 -19.182 1.00 94.44 105 SER A O 1
ATOM 824 N N . GLY A 1 106 ? 22.155 -1.978 -19.094 1.00 92.38 106 GLY A N 1
ATOM 825 C CA . GLY A 1 106 ? 23.124 -1.553 -20.100 1.00 92.38 106 GLY A CA 1
ATOM 826 C C . GLY A 1 106 ? 22.471 -1.228 -21.441 1.00 92.38 106 GLY A C 1
ATOM 827 O O . GLY A 1 106 ? 21.251 -1.293 -21.591 1.00 92.38 106 GLY A O 1
ATOM 828 N N . GLU A 1 107 ? 23.292 -0.824 -22.407 1.00 92.00 107 GLU A N 1
ATOM 829 C CA . GLU A 1 107 ? 22.815 -0.495 -23.750 1.00 92.00 107 GLU A CA 1
ATOM 830 C C . GLU A 1 107 ? 22.409 -1.749 -24.527 1.00 92.00 107 GLU A C 1
ATOM 832 O O . GLU A 1 107 ? 22.951 -2.837 -24.335 1.00 92.00 107 GLU A O 1
ATOM 837 N N . ALA A 1 108 ? 21.440 -1.585 -25.427 1.00 87.94 108 ALA A N 1
ATOM 838 C CA . ALA A 1 108 ? 21.029 -2.656 -26.316 1.00 87.94 108 ALA A CA 1
ATOM 839 C C . ALA A 1 108 ? 22.124 -2.925 -27.358 1.00 87.94 108 ALA A C 1
ATOM 841 O O . ALA A 1 108 ? 22.451 -2.059 -28.170 1.00 87.94 108 ALA A O 1
ATOM 842 N N . GLU A 1 109 ? 22.652 -4.144 -27.357 1.00 91.00 109 GLU A N 1
ATOM 843 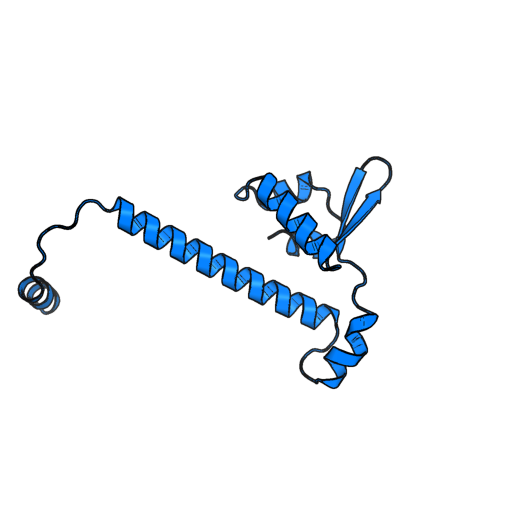C CA . GLU A 1 109 ? 23.572 -4.625 -28.384 1.00 91.00 109 GLU A CA 1
ATOM 844 C C . GLU A 1 109 ? 22.801 -5.267 -29.557 1.00 91.00 109 GLU A C 1
ATOM 846 O O . GLU A 1 109 ? 21.667 -5.729 -29.378 1.00 91.00 109 GLU A O 1
ATOM 851 N N . PRO A 1 110 ? 23.381 -5.321 -30.772 1.00 94.19 110 PRO A N 1
ATOM 852 C CA . PRO A 1 110 ? 22.794 -6.056 -31.889 1.00 94.19 110 PRO A CA 1
ATOM 853 C C . PRO A 1 110 ? 22.528 -7.520 -31.515 1.00 94.19 110 PRO A C 1
ATOM 855 O O . PRO A 1 110 ? 23.427 -8.221 -31.055 1.00 94.19 110 PRO A O 1
ATOM 858 N N . PHE A 1 111 ? 21.299 -7.989 -31.735 1.00 92.56 111 PHE A N 1
ATOM 859 C CA . PHE A 1 111 ? 20.865 -9.325 -31.329 1.00 92.56 111 PHE A CA 1
ATOM 860 C C . PHE A 1 111 ? 20.474 -10.182 -32.538 1.00 92.56 111 PHE A C 1
ATOM 862 O O . PHE A 1 111 ? 19.559 -9.832 -33.286 1.00 92.56 111 PHE A O 1
ATOM 869 N N . ASP A 1 112 ? 21.163 -11.312 -32.712 1.00 95.12 112 ASP A N 1
ATOM 870 C CA . ASP A 1 112 ? 20.845 -12.328 -33.717 1.00 95.12 112 ASP A CA 1
ATOM 871 C C . ASP A 1 112 ? 19.912 -13.388 -33.112 1.00 95.12 112 ASP A C 1
ATOM 873 O O . ASP A 1 112 ? 20.319 -14.238 -32.310 1.00 95.12 112 ASP A O 1
ATOM 877 N N . PHE A 1 113 ? 18.638 -13.319 -33.498 1.00 92.12 113 PHE A N 1
ATOM 878 C CA . PHE A 1 113 ? 17.611 -14.249 -33.037 1.00 92.12 113 PHE A CA 1
ATOM 879 C C . PHE A 1 113 ? 17.855 -15.684 -33.520 1.00 92.12 113 PHE A C 1
ATOM 881 O O . PHE A 1 113 ? 17.621 -16.620 -32.750 1.00 92.12 113 PHE A O 1
ATOM 888 N N . ASP A 1 114 ? 18.340 -15.871 -34.749 1.00 94.62 114 ASP A N 1
ATOM 889 C CA . ASP A 1 114 ? 18.516 -17.198 -35.347 1.00 94.62 114 ASP A CA 1
ATOM 890 C C . ASP A 1 114 ? 19.668 -17.941 -34.659 1.00 94.62 114 ASP A C 1
ATOM 892 O O . ASP A 1 114 ? 19.521 -19.103 -34.263 1.00 94.62 114 ASP A O 1
ATOM 896 N N . ALA A 1 115 ? 20.784 -17.245 -34.418 1.00 92.81 115 ALA A N 1
ATOM 897 C CA . ALA A 1 115 ? 21.915 -17.787 -33.667 1.00 92.81 115 ALA A CA 1
ATOM 898 C C . ALA A 1 115 ? 21.536 -18.131 -32.214 1.00 92.81 115 ALA A C 1
ATOM 900 O O . ALA A 1 115 ? 21.926 -19.184 -31.696 1.00 92.81 115 ALA A O 1
ATOM 901 N N . PHE A 1 116 ? 20.741 -17.280 -31.555 1.00 92.69 116 PHE A N 1
ATOM 902 C CA . PHE A 1 116 ? 20.278 -17.538 -30.191 1.00 92.69 116 PHE A CA 1
ATOM 903 C C . PHE A 1 116 ? 19.380 -18.779 -30.113 1.00 92.69 116 PHE A C 1
ATOM 905 O O . PHE A 1 116 ? 19.600 -19.636 -29.252 1.00 92.69 116 PHE A O 1
ATOM 912 N N . VAL A 1 117 ? 18.398 -18.914 -31.011 1.00 92.75 117 VAL A N 1
ATOM 913 C CA . VAL A 1 117 ? 17.487 -20.070 -31.025 1.00 92.75 117 VAL A CA 1
ATOM 914 C C . VAL A 1 117 ? 18.254 -21.361 -31.301 1.00 92.75 117 VAL A C 1
ATOM 916 O O . VAL A 1 117 ? 18.091 -22.322 -30.547 1.00 92.75 117 VAL A O 1
ATOM 919 N N . ALA A 1 118 ? 19.152 -21.366 -32.292 1.00 93.19 118 ALA A N 1
ATOM 920 C CA . ALA A 1 118 ? 19.985 -22.527 -32.603 1.00 93.19 118 ALA A CA 1
ATOM 921 C C . ALA A 1 118 ? 20.822 -22.990 -31.393 1.00 93.19 118 ALA A C 1
ATOM 923 O O . ALA A 1 118 ? 20.940 -24.192 -31.154 1.00 93.19 118 ALA A O 1
ATOM 924 N N . SER A 1 119 ? 21.332 -22.050 -30.582 1.00 90.50 119 SER A N 1
ATOM 925 C CA . SER A 1 119 ? 22.105 -22.347 -29.364 1.00 90.50 119 SER A CA 1
ATOM 926 C C . SER A 1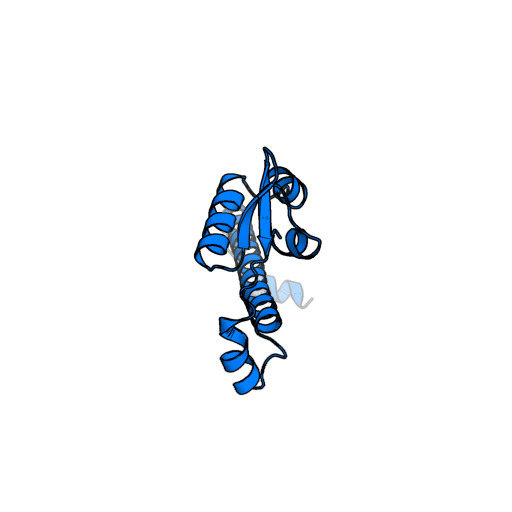 119 ? 21.294 -22.982 -28.223 1.00 90.50 11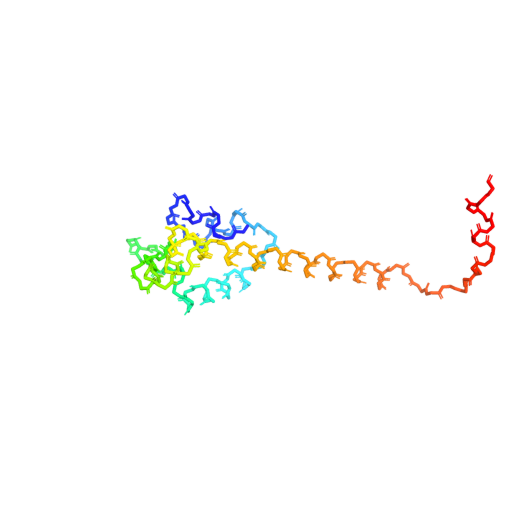9 SER A C 1
ATOM 928 O O . SER A 1 119 ? 21.876 -23.593 -27.330 1.00 90.50 119 SER A O 1
ATOM 930 N N . LYS A 1 120 ? 19.960 -22.832 -28.217 1.00 85.75 120 LYS A N 1
ATOM 931 C CA . LYS A 1 120 ? 19.065 -23.382 -27.179 1.00 85.75 120 LYS A CA 1
ATOM 932 C C . LYS A 1 120 ? 18.505 -24.761 -27.519 1.00 85.75 120 LYS A C 1
ATOM 934 O O . LYS A 1 120 ? 17.974 -25.423 -26.631 1.00 85.75 120 LYS A O 1
ATOM 939 N N . THR A 1 121 ? 18.589 -25.163 -28.784 1.00 82.81 121 THR A N 1
ATOM 940 C CA . THR A 1 121 ? 18.112 -26.459 -29.291 1.00 82.81 121 THR A CA 1
ATOM 941 C C . THR A 1 121 ? 19.209 -27.517 -29.448 1.00 82.81 121 THR A C 1
ATOM 943 O O . THR A 1 121 ? 18.884 -28.645 -29.816 1.00 82.81 121 THR A O 1
ATOM 946 N N . ALA A 1 122 ? 20.474 -27.165 -29.193 1.00 60.28 122 ALA A N 1
ATOM 947 C CA . ALA A 1 122 ? 21.619 -28.082 -29.137 1.00 60.28 122 ALA A CA 1
ATOM 948 C C . ALA A 1 122 ? 21.812 -28.654 -27.724 1.00 60.28 122 ALA A C 1
ATOM 950 O O . ALA A 1 122 ? 22.200 -29.839 -27.629 1.00 60.28 122 ALA A O 1
#

Sequence (122 aa):
MILRGLTVGPKRFNELRKGIPSIPSNILTNRLGDLERAEVVERAVEGRNVVYRLSDYRQDLEPFVVEAGRYRSASDAVRAGLRLLEEQELQLSALRAALVAGETSGEAEPFDFDAFVASKTA

Secondary structure (DSSP, 8-state):
-HHHHHTTS-EEHHHHHHT-TTS-HHHHHHHHHHHHHTTSEEEEEETTEEEEEE--THHHHHHHHHHTTS-SSHHHHHHHHHHHHHHHHHHHHHHHHHHHHHHTS-PPPP--HHHHHHHH--

Organism: NCBI:txid1262554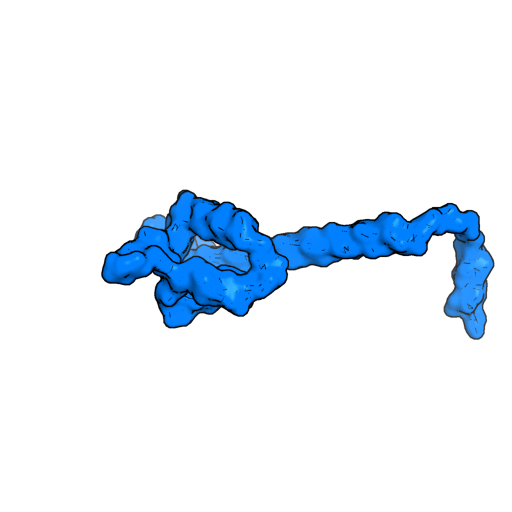

pLDDT: mean 78.26, std 12.91, range [51.41, 96.44]

Radius of gyration: 22.12 Å; chains: 1; bounding box: 52×41×62 Å

InterPro domains:
  IPR002577 Helix-turn-helix, HxlR type [PS51118] (1-80)
  IPR022789 Antitoxin ParD [PF03693] (65-121)
  IPR022789 Antitoxin ParD [PTHR36582] (66-119)
  IPR022789 Antitoxin ParD [TIGR02606] (66-117)
  IPR036390 Winged helix DNA-binding domain superfamily [SSF46785] (1-67)
  IPR038296 Antitoxin ParD superfamily [G3DSA:6.10.10.120] (64-122)